Protein AF-A0A8T1WCH4-F1 (afdb_monomer)

Foldseek 3Di:
DDPPVCVCVPPDPVVVVVVVVVVVVCCVVQVDPVSVVVVVVVVVVVVVVVVVVVVVVVVVVVVVDDPPPPPDDDDDDDDDDDDDDDPDPPVPVPPPDD

Structure (mmCIF, N/CA/C/O backbone):
data_AF-A0A8T1WCH4-F1
#
_entry.id   AF-A0A8T1WCH4-F1
#
loop_
_atom_site.group_PDB
_atom_site.id
_atom_site.type_symbol
_atom_site.label_atom_id
_atom_site.label_alt_id
_atom_site.label_comp_id
_atom_site.label_asym_id
_atom_site.label_entity_id
_atom_site.label_seq_id
_atom_site.pdbx_PDB_ins_code
_atom_site.Cartn_x
_atom_site.Cartn_y
_atom_site.Cartn_z
_atom_site.occupancy
_atom_site.B_iso_or_equiv
_atom_site.auth_seq_id
_atom_site.auth_comp_id
_atom_site.auth_asym_id
_atom_site.auth_atom_id
_atom_site.pdbx_PDB_model_num
ATOM 1 N N . MET A 1 1 ? 7.063 -11.100 23.564 1.00 70.88 1 MET A N 1
ATOM 2 C CA . MET A 1 1 ? 5.727 -11.303 22.963 1.00 70.88 1 MET A CA 1
ATOM 3 C C . MET A 1 1 ? 4.962 -10.011 23.183 1.00 70.88 1 MET A C 1
ATOM 5 O O . MET A 1 1 ? 4.942 -9.569 24.322 1.00 70.88 1 MET A O 1
ATOM 9 N N . LEU A 1 2 ? 4.463 -9.354 22.131 1.00 78.69 2 LEU A N 1
ATOM 10 C CA . LEU A 1 2 ? 3.662 -8.133 22.291 1.00 78.69 2 LEU A CA 1
ATOM 11 C C . LEU A 1 2 ? 2.391 -8.482 23.072 1.00 78.69 2 LEU A C 1
ATOM 13 O O . LEU A 1 2 ? 1.704 -9.437 22.704 1.00 78.69 2 LEU A O 1
ATOM 17 N N . ASP A 1 3 ? 2.103 -7.747 24.145 1.00 86.44 3 ASP A N 1
ATOM 18 C CA . ASP A 1 3 ? 0.859 -7.927 24.888 1.00 86.44 3 ASP A CA 1
ATOM 19 C C . ASP A 1 3 ? -0.284 -7.254 24.128 1.00 86.44 3 ASP A C 1
ATOM 21 O O . ASP A 1 3 ? -0.522 -6.054 24.241 1.00 86.44 3 ASP A O 1
ATOM 25 N N . ILE A 1 4 ? -0.984 -8.050 23.322 1.00 79.56 4 ILE A N 1
ATOM 26 C CA . ILE A 1 4 ? -2.096 -7.590 22.483 1.00 79.56 4 ILE A CA 1
ATOM 27 C C . ILE A 1 4 ? -3.240 -7.033 23.343 1.00 79.56 4 ILE A C 1
ATOM 29 O O . ILE A 1 4 ? -3.983 -6.175 22.877 1.00 79.56 4 ILE A O 1
ATOM 33 N N . LYS A 1 5 ? -3.371 -7.476 24.601 1.00 80.50 5 LYS A N 1
ATOM 34 C CA . LYS A 1 5 ? -4.418 -6.986 25.506 1.00 80.50 5 LYS A CA 1
ATOM 35 C C . LYS A 1 5 ? -4.118 -5.595 26.055 1.00 80.50 5 LYS A C 1
ATOM 37 O O . LYS A 1 5 ? -5.055 -4.903 26.433 1.00 80.50 5 LYS A O 1
ATOM 42 N N . ALA A 1 6 ? -2.847 -5.200 26.084 1.00 85.00 6 ALA A N 1
ATOM 43 C CA . ALA A 1 6 ? -2.429 -3.879 26.530 1.00 85.00 6 ALA A CA 1
ATOM 44 C C . ALA A 1 6 ? -2.549 -2.808 25.428 1.00 85.00 6 ALA A C 1
ATOM 46 O O . ALA A 1 6 ? -2.543 -1.617 25.735 1.00 85.00 6 ALA A O 1
ATOM 47 N N . ILE A 1 7 ? -2.682 -3.201 24.156 1.00 80.50 7 ILE A N 1
ATOM 48 C CA . ILE A 1 7 ? -2.772 -2.259 23.033 1.00 80.50 7 ILE A CA 1
ATOM 49 C C . ILE A 1 7 ? -4.055 -1.426 23.149 1.00 80.50 7 ILE A C 1
ATOM 51 O O . ILE A 1 7 ? -5.160 -1.966 23.128 1.00 80.50 7 ILE A O 1
ATOM 55 N N . GLY A 1 8 ? -3.896 -0.105 23.250 1.00 79.62 8 GLY A N 1
ATOM 56 C CA . GLY A 1 8 ? -5.002 0.844 23.371 1.00 79.62 8 GLY A CA 1
ATOM 57 C C . GLY A 1 8 ? -5.558 0.996 24.788 1.00 79.62 8 GLY A C 1
ATOM 58 O O . GLY A 1 8 ? -6.630 1.571 24.953 1.00 79.62 8 GLY A O 1
ATOM 59 N N . SER A 1 9 ? -4.862 0.476 25.808 1.00 87.19 9 SER A N 1
ATOM 60 C CA . SER A 1 9 ? -5.234 0.664 27.227 1.00 87.19 9 SER A CA 1
ATOM 61 C C . SER A 1 9 ? -4.987 2.089 27.718 1.00 87.19 9 SER A C 1
ATOM 63 O O . SER A 1 9 ? -5.567 2.522 28.708 1.00 87.19 9 SER A O 1
ATOM 65 N N . ASP A 1 10 ? -4.088 2.783 27.037 1.00 91.62 10 ASP A N 1
ATOM 66 C CA . ASP A 1 10 ? -3.692 4.169 27.232 1.00 91.62 10 ASP A CA 1
ATOM 67 C C . ASP A 1 10 ? -4.636 5.166 26.544 1.00 91.62 10 ASP A C 1
ATOM 69 O O . ASP A 1 10 ? -4.546 6.362 26.806 1.00 91.62 10 ASP A O 1
ATOM 73 N N . LEU A 1 11 ? -5.563 4.682 25.711 1.00 89.75 11 LEU A N 1
ATOM 74 C CA . LEU A 1 11 ? -6.516 5.520 24.994 1.00 89.75 11 LEU A CA 1
ATOM 75 C C . LEU A 1 11 ? -7.728 5.851 25.863 1.00 89.75 11 LEU A C 1
ATOM 77 O O . LEU A 1 11 ? -8.330 4.993 26.516 1.00 89.75 11 LEU A O 1
ATOM 81 N N . THR A 1 12 ? -8.146 7.109 25.803 1.00 94.75 12 THR A N 1
ATOM 82 C CA . THR A 1 12 ? -9.447 7.526 26.315 1.00 94.75 12 THR A CA 1
ATOM 83 C C . THR A 1 12 ? -10.578 6.866 25.511 1.00 94.75 12 THR A C 1
ATOM 85 O O . THR A 1 12 ? -10.387 6.461 24.359 1.00 94.75 12 THR A O 1
ATOM 88 N N . PRO A 1 13 ? -11.803 6.782 26.066 1.00 93.88 13 PRO A N 1
ATOM 89 C CA . PRO A 1 13 ? -12.944 6.219 25.342 1.00 93.88 13 PRO A CA 1
ATOM 90 C C . PRO A 1 13 ? -13.196 6.884 23.982 1.00 93.88 13 PRO A C 1
ATOM 92 O O . PRO A 1 13 ? -13.501 6.200 23.011 1.00 93.88 13 PRO A O 1
ATOM 95 N N . LYS A 1 14 ? -13.001 8.205 23.895 1.00 94.62 14 LYS A N 1
ATOM 96 C CA . LYS A 1 14 ? -13.192 8.967 22.658 1.00 94.62 14 LYS A CA 1
ATOM 97 C C . LYS A 1 14 ? -12.159 8.600 21.588 1.00 94.62 14 LYS A C 1
ATOM 99 O O . LYS A 1 14 ? -12.529 8.354 20.446 1.00 94.62 14 LYS A O 1
ATOM 104 N N . GLU A 1 15 ? -10.885 8.509 21.962 1.00 94.19 15 GLU A N 1
ATOM 105 C CA . GLU A 1 15 ? -9.808 8.124 21.036 1.00 94.19 15 GLU A CA 1
ATOM 106 C C . GLU A 1 15 ? -9.992 6.693 20.523 1.00 94.19 15 GLU A C 1
ATOM 108 O O . GLU A 1 15 ? -9.677 6.387 19.372 1.00 94.19 15 GLU A O 1
ATOM 113 N N . LYS A 1 16 ? -10.551 5.808 21.356 1.00 92.69 16 LYS A N 1
ATOM 114 C CA . LYS A 1 16 ? -10.897 4.449 20.945 1.00 92.69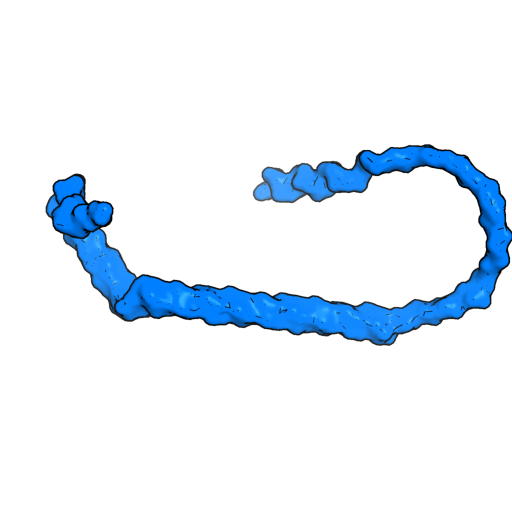 16 LYS A CA 1
ATOM 115 C C . LYS A 1 16 ? -11.999 4.438 19.884 1.00 92.69 16 LYS A C 1
ATOM 117 O O . LYS A 1 16 ? -11.863 3.716 18.900 1.00 92.69 16 LYS A O 1
ATOM 122 N N . ASP A 1 17 ? -13.053 5.231 20.056 1.00 93.75 17 ASP A N 1
ATOM 123 C CA . ASP A 1 17 ? -14.149 5.319 19.082 1.00 93.75 17 ASP A CA 1
ATOM 124 C C . ASP A 1 17 ? -13.685 5.916 17.742 1.00 93.75 17 ASP A C 1
ATOM 126 O O . ASP A 1 17 ? -14.036 5.402 16.675 1.00 93.75 17 ASP A O 1
ATOM 130 N N . GLU A 1 18 ? -12.839 6.948 17.783 1.00 94.12 18 GLU A N 1
ATOM 131 C CA . GLU A 1 18 ? -12.196 7.519 16.592 1.00 94.12 18 GLU A CA 1
ATOM 132 C C . GLU A 1 18 ? -11.327 6.466 15.884 1.00 94.12 18 GLU A C 1
ATOM 134 O O . GLU A 1 18 ? -11.518 6.197 14.698 1.00 94.12 18 GLU A O 1
ATOM 139 N N . THR A 1 19 ? -10.475 5.756 16.632 1.00 92.62 19 THR A N 1
ATOM 140 C CA . THR A 1 19 ? -9.629 4.675 16.093 1.00 92.62 19 THR A CA 1
ATOM 141 C C . THR A 1 19 ? -10.455 3.552 15.457 1.00 92.62 19 THR A C 1
ATOM 143 O O . THR A 1 19 ? -10.084 3.014 14.413 1.00 92.62 19 THR A O 1
ATOM 146 N N . MET A 1 20 ? -11.585 3.176 16.065 1.00 92.81 20 MET A N 1
ATOM 147 C CA . MET A 1 20 ? -12.476 2.152 15.512 1.00 92.81 20 MET A CA 1
ATOM 148 C C . MET A 1 20 ? -13.167 2.624 14.231 1.00 92.81 20 MET A C 1
ATOM 150 O O . MET A 1 20 ? -13.350 1.821 13.313 1.00 92.81 20 MET A O 1
ATOM 154 N N . THR A 1 21 ? -13.511 3.909 14.147 1.00 94.06 21 THR A N 1
ATOM 155 C CA . THR A 1 21 ? -14.087 4.523 12.942 1.00 94.06 21 THR A CA 1
ATOM 156 C C . THR A 1 21 ? -13.076 4.529 11.798 1.00 94.06 21 THR A C 1
ATOM 158 O O . THR A 1 21 ? -13.391 4.083 10.693 1.00 94.06 21 THR A O 1
ATOM 161 N N . ASP A 1 22 ? -11.838 4.934 12.077 1.00 91.81 22 ASP A N 1
ATOM 162 C CA . ASP A 1 22 ? -10.749 4.933 11.099 1.00 91.81 22 ASP A CA 1
ATOM 163 C C . ASP A 1 22 ? -10.423 3.518 10.615 1.00 91.81 22 ASP A C 1
ATOM 165 O O . ASP A 1 22 ? -10.230 3.280 9.418 1.00 91.81 22 ASP A O 1
ATOM 169 N N . LEU A 1 23 ? -10.409 2.547 11.533 1.00 90.81 23 LEU A N 1
ATOM 170 C CA . LEU A 1 23 ? -10.189 1.148 11.188 1.00 90.81 23 LEU A CA 1
ATOM 171 C C . LEU A 1 23 ? -11.320 0.608 10.308 1.00 90.81 23 LEU A C 1
ATOM 173 O O . LEU A 1 23 ? -11.045 -0.090 9.332 1.00 90.81 23 LEU A O 1
ATOM 177 N N . ALA A 1 24 ? -12.575 0.935 10.624 1.00 90.88 24 ALA A N 1
ATOM 178 C CA . ALA A 1 24 ? -13.725 0.528 9.825 1.00 90.88 24 ALA A CA 1
ATOM 179 C C . ALA A 1 24 ? -13.654 1.111 8.408 1.00 90.88 24 ALA A C 1
ATOM 181 O O . ALA A 1 24 ? -13.781 0.361 7.442 1.00 90.88 24 ALA A O 1
ATOM 182 N N . PHE A 1 25 ? -13.358 2.408 8.275 1.00 90.62 25 PHE A N 1
ATOM 183 C CA . PHE A 1 25 ? -13.145 3.049 6.977 1.00 90.62 25 PHE A CA 1
ATOM 184 C C . PHE A 1 25 ? -12.008 2.386 6.190 1.00 90.62 25 PHE A C 1
ATOM 186 O O . PHE A 1 25 ? -12.156 2.075 5.009 1.00 90.62 25 PHE A O 1
ATOM 193 N N . PHE A 1 26 ? -10.870 2.124 6.838 1.00 91.69 26 PHE A N 1
ATOM 194 C CA . PHE A 1 26 ? -9.727 1.496 6.182 1.00 91.69 26 PHE A CA 1
ATOM 195 C C . PHE A 1 26 ? -10.051 0.080 5.689 1.00 91.69 26 PHE A C 1
ATOM 197 O O . PHE A 1 26 ? -9.658 -0.306 4.584 1.00 91.69 26 PHE A O 1
ATOM 204 N N . LEU A 1 27 ? -10.755 -0.710 6.502 1.00 91.19 27 LEU A N 1
ATOM 205 C CA . LEU A 1 27 ? -11.169 -2.063 6.136 1.00 91.19 27 LEU A CA 1
ATOM 206 C C . LEU A 1 27 ? -12.239 -2.063 5.041 1.00 91.19 27 LEU A C 1
ATOM 208 O O . LEU A 1 27 ? -12.194 -2.941 4.187 1.00 91.19 27 LEU A O 1
ATOM 212 N N . ASP A 1 28 ? -13.136 -1.083 5.008 1.00 92.06 28 ASP A N 1
ATOM 213 C CA . ASP A 1 28 ? -14.102 -0.920 3.916 1.00 92.06 28 ASP A CA 1
ATOM 214 C C . ASP A 1 28 ? -13.401 -0.547 2.597 1.00 92.06 28 ASP A C 1
ATOM 216 O O . ASP A 1 28 ? -13.565 -1.215 1.575 1.00 92.06 28 ASP A O 1
ATOM 220 N N . ALA A 1 29 ? -12.512 0.449 2.635 1.00 88.44 29 ALA A N 1
ATOM 221 C CA . ALA A 1 29 ? -11.811 0.942 1.452 1.00 88.44 29 ALA A CA 1
ATOM 222 C C . ALA A 1 29 ? -10.796 -0.061 0.876 1.00 88.44 29 ALA A C 1
ATOM 224 O O . ALA A 1 29 ? -10.584 -0.119 -0.340 1.00 88.44 29 ALA A O 1
ATOM 225 N N . PHE A 1 30 ? -10.126 -0.833 1.737 1.00 86.81 30 PHE A N 1
ATOM 226 C CA . PHE A 1 30 ? -8.983 -1.653 1.329 1.00 86.81 30 PHE A CA 1
ATOM 227 C C . PHE A 1 30 ? -9.081 -3.139 1.694 1.00 86.81 30 PHE A C 1
ATOM 229 O O . PHE A 1 30 ? -8.200 -3.916 1.313 1.00 86.81 30 PHE A O 1
ATOM 236 N N . GLY A 1 31 ? -10.105 -3.564 2.434 1.00 90.62 31 GLY A N 1
ATOM 237 C CA . GLY A 1 31 ? -10.330 -4.945 2.882 1.00 90.62 31 GLY A CA 1
ATOM 238 C C . GLY A 1 31 ? -9.383 -5.408 3.993 1.00 90.62 31 GLY A C 1
ATOM 239 O O . GLY A 1 31 ? -9.798 -6.042 4.957 1.00 90.62 31 GLY A O 1
ATOM 240 N N . SER A 1 32 ? -8.081 -5.136 3.866 1.00 90.00 32 SER A N 1
ATOM 241 C CA . SER A 1 32 ? -7.082 -5.416 4.901 1.00 90.00 32 SER A CA 1
ATOM 242 C C . SER A 1 32 ? -5.756 -4.706 4.635 1.00 90.00 32 SER A C 1
ATOM 244 O O . SER A 1 32 ? -5.363 -4.470 3.491 1.00 90.00 32 SER A O 1
ATOM 246 N N . THR A 1 33 ? -4.956 -4.509 5.684 1.00 86.94 33 THR A N 1
ATOM 247 C CA . THR A 1 33 ? -3.575 -4.010 5.545 1.00 86.94 33 THR A CA 1
ATOM 248 C C . THR A 1 33 ? -2.699 -4.959 4.716 1.00 86.94 33 THR A C 1
ATOM 250 O O . THR A 1 33 ? -1.736 -4.532 4.078 1.00 86.94 33 THR A O 1
ATOM 253 N N . ARG A 1 34 ? -3.007 -6.267 4.707 1.00 87.56 34 ARG A N 1
ATOM 254 C CA . ARG A 1 34 ? -2.309 -7.246 3.857 1.00 87.56 34 ARG A CA 1
ATOM 255 C C . ARG A 1 34 ? -2.615 -7.003 2.379 1.00 87.56 34 ARG A C 1
ATOM 257 O O . ARG A 1 34 ? -1.685 -7.023 1.579 1.00 87.56 34 ARG A O 1
ATOM 264 N N . ALA A 1 35 ? -3.876 -6.750 2.034 1.00 89.56 35 ALA A N 1
ATOM 265 C CA . ALA A 1 35 ? -4.287 -6.439 0.668 1.00 89.56 35 ALA A CA 1
ATOM 266 C C . ALA A 1 35 ? -3.610 -5.157 0.158 1.00 89.56 35 ALA A C 1
ATOM 268 O O . ALA A 1 35 ? -3.055 -5.163 -0.940 1.00 89.56 35 ALA A O 1
ATOM 269 N N . VAL A 1 36 ? -3.536 -4.108 0.990 1.00 91.25 36 VAL A N 1
ATOM 270 C CA . VAL A 1 36 ? -2.782 -2.881 0.663 1.00 91.25 36 VAL A CA 1
ATOM 271 C C . VAL A 1 36 ? -1.311 -3.182 0.385 1.00 91.25 36 VAL A C 1
ATOM 273 O O . VAL A 1 36 ? -0.786 -2.768 -0.646 1.00 91.25 36 VAL A O 1
ATOM 276 N N . ARG A 1 37 ? -0.641 -3.947 1.260 1.00 94.19 37 ARG A N 1
ATOM 277 C CA . ARG A 1 37 ? 0.771 -4.320 1.060 1.00 94.19 37 ARG A CA 1
ATOM 278 C C . ARG A 1 37 ? 1.001 -5.082 -0.244 1.00 94.19 37 ARG A C 1
ATOM 280 O O . ARG A 1 37 ? 1.963 -4.782 -0.944 1.00 94.19 37 ARG A O 1
ATOM 287 N N . ILE A 1 38 ? 0.127 -6.029 -0.582 1.00 93.44 38 ILE A N 1
ATOM 288 C CA . ILE A 1 38 ? 0.216 -6.778 -1.845 1.00 93.44 38 ILE A CA 1
ATOM 289 C C . ILE A 1 38 ? 0.080 -5.821 -3.036 1.00 93.44 38 ILE A C 1
ATOM 291 O O . ILE A 1 38 ? 0.935 -5.825 -3.921 1.00 93.44 38 ILE A O 1
ATOM 295 N N . LYS A 1 39 ? -0.929 -4.941 -3.020 1.00 93.56 39 LYS A N 1
ATOM 296 C CA . LYS A 1 39 ? -1.165 -3.966 -4.094 1.00 93.56 39 LYS A CA 1
ATOM 297 C C . LYS A 1 39 ? 0.020 -3.014 -4.287 1.00 93.56 39 LYS A C 1
ATOM 299 O O . LYS A 1 39 ? 0.432 -2.773 -5.419 1.00 93.56 39 LYS A O 1
ATOM 304 N N . LEU A 1 40 ? 0.612 -2.518 -3.199 1.00 96.25 40 LEU A N 1
ATOM 305 C CA . LEU A 1 40 ? 1.807 -1.669 -3.260 1.00 96.25 40 LEU A CA 1
ATOM 306 C C . LEU A 1 40 ? 3.005 -2.409 -3.873 1.00 96.25 40 LEU A C 1
ATOM 308 O O . LEU A 1 40 ? 3.695 -1.860 -4.729 1.00 96.25 40 LEU A O 1
ATOM 312 N N . GLN A 1 41 ? 3.224 -3.673 -3.502 1.00 96.88 41 GLN A N 1
ATOM 313 C CA . GLN A 1 41 ? 4.292 -4.491 -4.088 1.00 96.88 41 GLN A CA 1
ATOM 314 C C . GLN A 1 41 ? 4.083 -4.742 -5.588 1.00 96.88 41 GLN A C 1
ATOM 316 O O . GLN A 1 41 ? 5.042 -4.783 -6.362 1.00 96.88 41 GLN A O 1
ATOM 321 N N . GLU A 1 42 ? 2.838 -4.926 -6.024 1.00 96.75 42 GLU A N 1
ATOM 322 C CA . GLU A 1 42 ? 2.500 -5.061 -7.443 1.00 96.75 42 GLU A CA 1
ATOM 323 C C . GLU A 1 42 ? 2.765 -3.766 -8.216 1.00 96.75 42 GLU A C 1
ATOM 325 O O . GLU A 1 42 ? 3.388 -3.801 -9.282 1.00 96.75 42 GLU A O 1
ATOM 330 N N . GLN A 1 43 ? 2.365 -2.621 -7.658 1.00 97.50 43 GLN A N 1
ATOM 331 C CA . GLN A 1 43 ? 2.633 -1.305 -8.240 1.00 97.50 43 GLN A CA 1
ATOM 332 C C . GLN A 1 43 ? 4.134 -1.023 -8.342 1.00 97.50 43 GLN A C 1
ATOM 334 O O . GLN A 1 43 ? 4.606 -0.606 -9.400 1.00 97.50 43 GLN A O 1
ATOM 339 N N . GLU A 1 44 ? 4.908 -1.329 -7.300 1.00 97.94 44 GLU A N 1
ATOM 340 C CA . GLU A 1 44 ? 6.365 -1.178 -7.300 1.00 97.94 44 GLU A CA 1
ATOM 341 C C . GLU A 1 44 ? 7.017 -1.994 -8.430 1.00 97.94 44 GLU A C 1
ATOM 343 O O . GLU A 1 44 ? 7.853 -1.490 -9.189 1.00 97.94 44 GLU A O 1
ATOM 348 N N . LYS A 1 45 ? 6.593 -3.254 -8.606 1.00 97.69 45 LYS A N 1
ATOM 349 C CA . LYS A 1 45 ? 7.037 -4.098 -9.728 1.00 97.69 45 LYS A CA 1
ATOM 350 C C . LYS A 1 45 ? 6.654 -3.483 -11.075 1.00 97.69 45 LYS A C 1
ATOM 352 O O . LYS A 1 45 ? 7.460 -3.521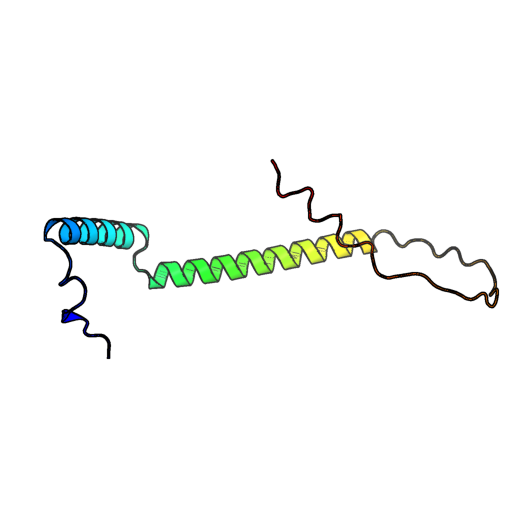 -12.007 1.00 97.69 45 LYS A O 1
ATOM 357 N N . GLY A 1 46 ? 5.451 -2.921 -11.185 1.00 97.56 46 GLY A N 1
ATOM 358 C CA . GLY A 1 46 ? 4.972 -2.217 -12.375 1.00 97.56 46 GLY A CA 1
ATOM 359 C C . GLY A 1 46 ? 5.857 -1.027 -12.747 1.00 97.56 46 GLY A C 1
ATOM 360 O O . GLY A 1 46 ? 6.336 -0.950 -13.880 1.00 97.56 46 GLY A O 1
ATOM 361 N N . ILE A 1 47 ? 6.158 -0.162 -11.778 1.00 98.00 47 ILE A N 1
ATOM 362 C CA . ILE A 1 47 ? 7.029 1.009 -11.950 1.00 98.00 47 ILE A CA 1
ATOM 363 C C . ILE A 1 47 ? 8.430 0.580 -12.392 1.00 98.00 47 ILE A C 1
ATOM 365 O O . ILE A 1 47 ? 8.957 1.101 -13.375 1.00 98.00 47 ILE A O 1
ATOM 369 N N . LYS A 1 48 ? 9.020 -0.428 -11.737 1.00 97.81 48 LYS A N 1
ATOM 370 C CA . LYS A 1 48 ? 10.342 -0.960 -12.111 1.00 97.81 48 LYS A CA 1
ATOM 371 C C . LYS A 1 48 ? 10.367 -1.476 -13.552 1.00 97.81 48 LYS A C 1
ATOM 373 O O . LYS A 1 48 ? 11.296 -1.177 -14.305 1.00 97.81 48 LYS A O 1
ATOM 378 N N . ARG A 1 49 ? 9.335 -2.224 -13.959 1.00 97.56 49 ARG A N 1
ATOM 379 C CA . ARG A 1 49 ? 9.188 -2.720 -15.338 1.00 97.56 49 ARG A CA 1
ATOM 380 C C . ARG A 1 49 ? 9.072 -1.577 -16.339 1.00 97.56 49 ARG A C 1
ATOM 382 O O . ARG A 1 49 ? 9.713 -1.632 -17.386 1.00 97.56 49 ARG A O 1
ATOM 389 N N . LEU A 1 50 ? 8.285 -0.552 -16.023 1.00 97.44 50 LEU A N 1
ATOM 390 C CA . LEU A 1 50 ? 8.137 0.616 -16.884 1.00 97.44 50 LEU A CA 1
ATOM 391 C C . LEU A 1 50 ? 9.463 1.376 -17.021 1.00 97.44 50 LEU A C 1
ATOM 393 O O . LEU A 1 50 ? 9.894 1.638 -18.140 1.00 97.44 50 LEU A O 1
ATOM 397 N N . GLY A 1 51 ? 10.166 1.625 -15.914 1.00 97.38 51 GLY A N 1
ATOM 398 C CA . GLY A 1 51 ? 11.482 2.267 -15.929 1.00 97.38 51 GLY A CA 1
ATOM 399 C C . GLY A 1 51 ? 12.516 1.499 -16.761 1.00 97.38 51 GLY A C 1
ATOM 400 O O . GLY A 1 51 ? 13.298 2.103 -17.493 1.00 97.38 51 GLY A O 1
ATOM 401 N N . ASN A 1 52 ? 12.490 0.162 -16.723 1.00 96.75 52 ASN A N 1
ATOM 402 C CA . ASN A 1 52 ? 13.328 -0.671 -17.594 1.00 96.75 52 ASN A CA 1
ATOM 403 C C . ASN A 1 52 ? 12.996 -0.479 -19.080 1.00 96.75 52 ASN A C 1
ATOM 405 O O . ASN A 1 52 ? 13.913 -0.331 -19.888 1.00 96.75 52 ASN A O 1
ATOM 409 N N . LYS A 1 53 ? 11.706 -0.447 -19.440 1.00 96.75 53 LYS A N 1
ATOM 410 C CA . LYS A 1 53 ? 11.269 -0.226 -20.827 1.00 96.75 53 LYS A CA 1
ATOM 411 C C . LYS A 1 53 ? 11.697 1.144 -21.342 1.00 96.75 53 LYS A C 1
ATOM 413 O O . LYS A 1 53 ? 12.237 1.228 -22.438 1.00 96.75 53 LYS A O 1
ATOM 418 N N . VAL A 1 54 ? 11.519 2.195 -20.541 1.00 96.50 54 VAL A N 1
ATOM 419 C CA . VAL A 1 54 ? 11.950 3.554 -20.903 1.00 96.50 54 VAL A CA 1
ATOM 420 C C . VAL A 1 54 ? 13.457 3.587 -21.161 1.00 96.50 54 VAL A C 1
ATOM 422 O O . VAL A 1 54 ? 13.883 4.029 -22.224 1.00 96.50 54 VAL A O 1
ATOM 425 N N . ARG A 1 55 ? 14.272 3.025 -20.258 1.00 95.44 55 ARG A N 1
ATOM 426 C CA . ARG A 1 55 ? 15.729 2.934 -20.461 1.00 95.44 55 ARG A CA 1
ATOM 427 C C . ARG A 1 55 ? 16.111 2.167 -21.725 1.00 95.44 55 ARG A C 1
ATOM 429 O O . ARG A 1 55 ? 17.069 2.537 -22.395 1.00 95.44 55 ARG A O 1
ATOM 436 N N . GLN A 1 56 ? 15.400 1.087 -22.037 1.00 94.44 56 GLN A N 1
ATOM 437 C CA . GLN A 1 56 ? 15.645 0.317 -23.252 1.00 94.44 56 GLN A CA 1
ATOM 438 C C . GLN A 1 56 ? 15.338 1.136 -24.510 1.00 94.44 56 GLN A C 1
ATOM 440 O O . GLN A 1 56 ? 16.131 1.104 -25.446 1.00 94.44 56 GLN A O 1
ATOM 445 N N . LEU A 1 57 ? 14.225 1.873 -24.524 1.00 94.62 57 LEU A N 1
ATOM 446 C CA . LEU A 1 57 ? 13.844 2.727 -25.650 1.00 94.62 57 LEU A CA 1
ATOM 447 C C . LEU A 1 57 ? 14.849 3.861 -25.868 1.00 94.62 57 LEU A C 1
ATOM 449 O O . LEU A 1 57 ? 15.281 4.058 -27.000 1.00 94.62 57 LEU A O 1
ATOM 453 N N . LEU A 1 58 ? 15.287 4.532 -24.799 1.00 93.00 58 LEU A N 1
ATOM 454 C CA . LEU A 1 58 ? 16.320 5.573 -24.881 1.00 93.00 58 LEU A CA 1
ATOM 455 C C . LEU A 1 58 ? 17.619 5.020 -25.492 1.00 93.00 58 LEU A C 1
ATOM 457 O O . LEU A 1 58 ? 18.104 5.535 -26.492 1.00 93.00 58 LEU A O 1
ATOM 461 N N . ARG A 1 59 ? 18.098 3.862 -25.011 1.00 91.00 59 ARG A N 1
ATOM 462 C CA . ARG A 1 59 ? 19.285 3.193 -25.583 1.00 91.00 59 ARG A CA 1
ATOM 463 C C . ARG A 1 59 ? 19.117 2.786 -27.050 1.00 91.00 59 ARG A C 1
ATOM 465 O O . ARG A 1 59 ? 20.110 2.617 -27.750 1.00 91.00 59 ARG A O 1
ATOM 472 N N . GLN A 1 60 ? 17.894 2.523 -27.511 1.00 83.75 60 GLN A N 1
ATOM 473 C CA . GLN A 1 60 ? 17.628 2.199 -28.916 1.00 83.75 60 GLN A CA 1
ATOM 474 C C . GLN A 1 60 ? 17.610 3.447 -29.801 1.00 83.75 60 GLN A C 1
ATOM 476 O O . GLN A 1 60 ? 17.987 3.347 -30.967 1.00 83.75 60 GLN A O 1
ATOM 481 N N . GLN A 1 61 ? 17.200 4.597 -29.263 1.00 78.31 61 GLN A N 1
ATOM 482 C CA . GLN A 1 61 ? 17.310 5.882 -29.951 1.00 78.31 61 GLN A CA 1
ATOM 483 C C . GLN A 1 61 ? 18.779 6.283 -30.114 1.00 78.31 61 GLN A C 1
ATOM 485 O O . GLN A 1 61 ? 19.180 6.590 -31.232 1.00 78.31 61 GLN A O 1
ATOM 490 N N . ASP A 1 62 ? 19.597 6.132 -29.068 1.00 75.12 62 ASP A N 1
ATOM 491 C CA . ASP A 1 62 ? 21.041 6.412 -29.131 1.00 75.12 62 ASP A CA 1
ATOM 492 C C . ASP A 1 62 ? 21.759 5.545 -30.181 1.00 75.12 62 ASP A C 1
ATOM 494 O O . ASP A 1 62 ? 22.646 6.004 -30.889 1.00 75.12 62 ASP A O 1
ATOM 498 N N . LYS A 1 63 ? 21.346 4.279 -30.337 1.00 65.94 63 LYS A N 1
ATOM 499 C CA . LYS A 1 63 ? 21.939 3.343 -31.312 1.00 65.94 63 LYS A CA 1
ATOM 500 C C . LYS A 1 63 ? 21.472 3.543 -32.755 1.00 65.94 63 LYS A C 1
ATOM 502 O O . LYS A 1 63 ? 22.096 2.994 -33.659 1.00 65.94 63 LYS A O 1
ATOM 507 N N . ARG A 1 64 ? 20.362 4.253 -32.987 1.00 60.41 64 ARG A N 1
ATOM 508 C CA . ARG A 1 64 ? 19.858 4.538 -34.345 1.00 60.41 64 ARG A CA 1
ATOM 509 C C . ARG A 1 64 ? 20.589 5.693 -35.028 1.00 60.41 64 ARG A C 1
ATOM 511 O O . ARG A 1 64 ? 20.402 5.866 -36.227 1.00 60.41 64 ARG A O 1
ATOM 518 N N . PHE A 1 65 ? 21.452 6.402 -34.304 1.00 52.38 65 PHE A N 1
ATOM 519 C CA . PHE A 1 65 ? 22.425 7.331 -34.864 1.00 52.38 65 PHE A CA 1
ATOM 520 C C 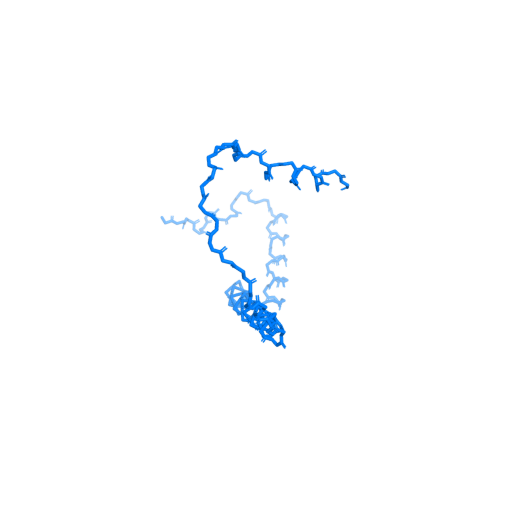. PHE A 1 65 ? 23.833 6.763 -34.645 1.00 52.38 65 PHE A C 1
ATOM 522 O O . PHE A 1 65 ? 24.490 7.121 -33.669 1.00 52.38 65 PHE A O 1
ATOM 529 N N . PRO A 1 66 ? 24.318 5.846 -35.505 1.00 53.69 66 PRO A N 1
ATOM 530 C CA . PRO A 1 66 ? 25.747 5.602 -35.560 1.00 53.69 66 PRO A CA 1
ATOM 531 C C . PRO A 1 66 ? 26.412 6.926 -35.944 1.00 53.69 66 PRO A C 1
ATOM 533 O O . PRO A 1 66 ? 26.200 7.428 -37.045 1.00 53.69 66 PRO A O 1
ATOM 536 N N . GLN A 1 67 ? 27.174 7.511 -35.020 1.00 52.69 67 GLN A N 1
ATOM 537 C CA . GLN A 1 67 ? 28.196 8.482 -35.386 1.00 52.69 67 GLN A CA 1
ATOM 538 C C . GLN A 1 67 ? 29.113 7.763 -36.369 1.00 52.69 67 GLN A C 1
ATOM 540 O O . GLN A 1 67 ? 29.772 6.787 -36.006 1.00 52.69 67 GLN A O 1
ATOM 545 N N . GLU A 1 68 ? 29.064 8.181 -37.631 1.00 49.75 68 GLU A N 1
ATOM 546 C CA . GLU A 1 68 ? 30.014 7.743 -38.636 1.00 49.75 68 GLU A CA 1
ATOM 547 C C . GLU A 1 68 ? 31.417 8.014 -38.090 1.00 49.75 68 GLU A C 1
ATOM 549 O O . GLU A 1 68 ? 31.774 9.143 -37.755 1.00 49.75 68 GLU A O 1
ATOM 554 N N . GLU A 1 69 ? 32.179 6.937 -37.920 1.00 50.84 69 GLU A N 1
ATOM 555 C CA . GLU A 1 69 ? 33.596 6.986 -37.613 1.00 50.84 69 GLU A CA 1
ATOM 556 C C . GLU A 1 69 ? 34.306 7.746 -38.740 1.00 50.84 69 GLU A C 1
ATOM 558 O O . GLU A 1 69 ? 34.634 7.170 -39.781 1.00 50.84 69 GLU A O 1
ATOM 563 N N . GLU A 1 70 ? 34.590 9.031 -38.536 1.00 46.53 70 GLU A N 1
ATOM 564 C CA . GLU A 1 70 ? 35.588 9.731 -39.339 1.00 46.53 70 GLU A CA 1
ATOM 565 C C . GLU A 1 70 ? 36.976 9.225 -38.919 1.00 46.53 70 GLU A C 1
ATOM 567 O O . GLU A 1 70 ? 37.675 9.772 -38.067 1.00 46.53 70 GLU A O 1
ATOM 572 N N . LYS A 1 71 ? 37.355 8.088 -39.507 1.00 53.66 71 LYS A N 1
ATOM 573 C CA . LYS A 1 71 ? 38.720 7.568 -39.518 1.00 53.66 71 LYS A CA 1
ATOM 574 C C . LYS A 1 71 ? 39.610 8.519 -40.303 1.00 53.66 71 LYS A C 1
ATOM 576 O O . LYS A 1 71 ? 39.747 8.314 -41.497 1.00 53.66 71 LYS A O 1
ATOM 581 N N . ASN A 1 72 ? 40.241 9.485 -39.646 1.00 50.72 72 ASN A N 1
ATOM 582 C CA . ASN A 1 72 ? 41.548 10.061 -39.991 1.00 50.72 72 ASN A CA 1
ATOM 583 C C . ASN A 1 72 ? 42.016 10.811 -38.723 1.00 50.72 72 ASN A C 1
ATOM 585 O O . ASN A 1 72 ? 41.264 11.609 -38.188 1.00 50.72 72 ASN A O 1
ATOM 589 N N . HIS A 1 73 ? 43.118 10.462 -38.052 1.00 45.59 73 HIS A N 1
ATOM 590 C CA . HIS A 1 73 ? 44.437 11.118 -38.139 1.00 45.59 73 HIS A CA 1
ATOM 591 C C . HIS A 1 73 ? 45.389 10.484 -37.071 1.00 45.59 73 HIS A C 1
ATOM 593 O O . HIS A 1 73 ? 44.903 9.863 -36.125 1.00 45.59 73 HIS A O 1
ATOM 599 N N . PRO A 1 74 ? 46.731 10.574 -37.223 1.00 44.56 74 PRO A N 1
ATOM 600 C CA . PRO A 1 74 ? 47.732 9.644 -36.663 1.00 44.56 74 PRO A CA 1
ATOM 601 C C . PRO A 1 74 ? 48.171 9.962 -35.210 1.00 44.56 74 PRO A C 1
ATOM 603 O O . PRO A 1 74 ? 47.784 10.997 -34.667 1.00 44.56 74 PRO A O 1
ATOM 606 N N . PRO A 1 75 ? 48.977 9.096 -34.544 1.00 48.78 75 PRO A N 1
ATOM 607 C CA . PRO A 1 75 ? 49.211 9.191 -33.108 1.00 48.78 75 PRO A CA 1
ATOM 608 C C . PRO A 1 75 ? 50.264 10.258 -32.798 1.00 48.78 75 PRO A C 1
ATOM 610 O O . PRO A 1 75 ? 51.444 10.085 -33.101 1.00 48.78 75 PRO A O 1
ATOM 613 N N . THR A 1 76 ? 49.868 11.345 -32.137 1.00 40.47 76 THR A N 1
ATOM 614 C CA . THR A 1 76 ? 50.828 12.268 -31.521 1.00 40.47 76 THR A CA 1
ATOM 615 C C . THR A 1 76 ? 51.050 11.882 -30.065 1.00 40.47 76 THR A C 1
ATOM 617 O O . THR A 1 76 ? 50.190 12.010 -29.198 1.00 40.47 76 THR A O 1
ATOM 620 N N . THR A 1 77 ? 52.256 11.394 -29.805 1.00 42.44 77 THR A N 1
ATOM 621 C CA . THR A 1 77 ? 52.827 11.172 -28.481 1.00 42.44 77 THR A CA 1
ATOM 622 C C . THR A 1 77 ? 52.907 12.454 -27.644 1.00 42.44 77 THR A C 1
ATOM 624 O O . THR A 1 77 ? 53.529 13.424 -28.062 1.00 42.44 77 THR A O 1
ATOM 627 N N . ARG A 1 78 ? 52.436 12.332 -26.393 1.00 41.84 78 ARG A N 1
ATOM 628 C CA . ARG A 1 78 ? 53.073 12.812 -25.148 1.0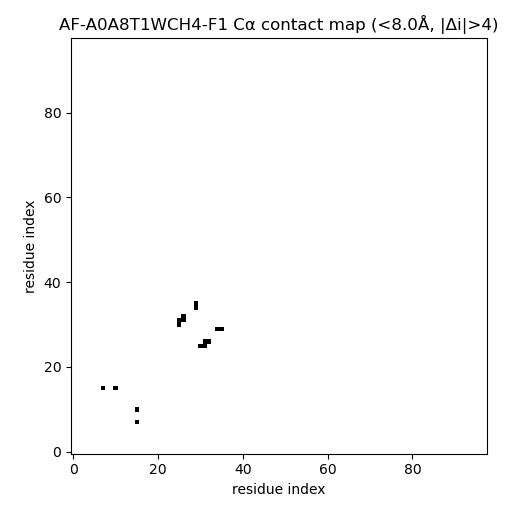0 41.84 78 ARG A CA 1
ATOM 629 C C . ARG A 1 78 ? 53.129 14.333 -24.898 1.00 41.84 78 ARG A C 1
ATOM 631 O O . ARG A 1 78 ? 54.064 14.994 -25.323 1.00 41.84 78 ARG A O 1
ATOM 638 N N . SER A 1 79 ? 52.260 14.817 -23.997 1.00 36.41 79 SER A N 1
ATOM 639 C CA . SER A 1 79 ? 52.621 15.850 -23.003 1.00 36.41 79 SER A CA 1
ATOM 640 C C . SER A 1 79 ? 51.654 15.898 -21.802 1.00 36.41 79 SER A C 1
ATOM 642 O O . SER A 1 79 ? 50.634 16.568 -21.827 1.00 36.41 79 SER A O 1
ATOM 644 N N . SER A 1 80 ? 51.986 15.146 -20.749 1.00 44.41 80 SER A N 1
ATOM 645 C CA . SER A 1 80 ? 52.295 15.671 -19.406 1.00 44.41 80 SER A CA 1
ATOM 646 C C . SER A 1 80 ? 51.479 16.860 -18.830 1.00 44.41 80 SER A C 1
ATOM 648 O O . SER A 1 80 ? 51.763 18.008 -19.160 1.00 44.41 80 SER A O 1
ATOM 650 N N . ASN A 1 81 ? 50.662 16.542 -17.808 1.00 43.28 81 ASN A N 1
ATOM 651 C CA . ASN A 1 81 ? 50.469 17.225 -1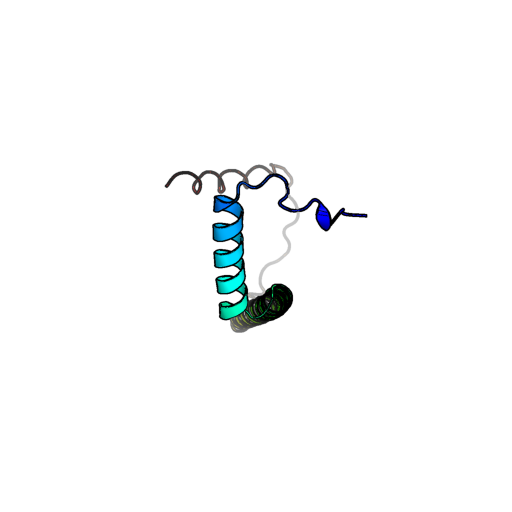6.501 1.00 43.28 81 ASN A CA 1
ATOM 652 C C . ASN A 1 81 ? 49.131 17.927 -16.151 1.00 43.28 81 ASN A C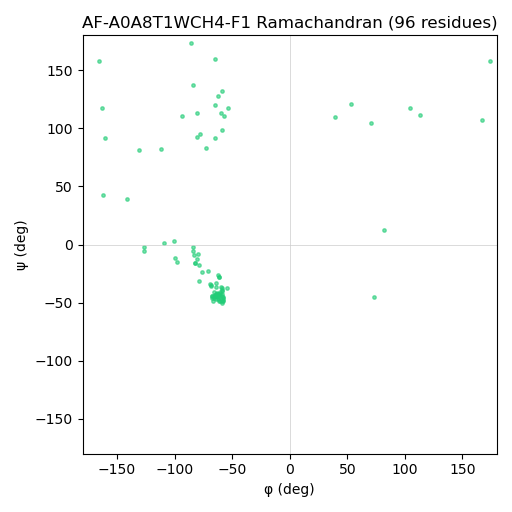 1
ATOM 654 O O . ASN A 1 81 ? 48.850 19.029 -16.597 1.00 43.28 81 ASN A O 1
ATOM 658 N N . HIS A 1 82 ? 48.448 17.292 -15.179 1.00 44.25 82 HIS A N 1
ATOM 659 C CA . HIS A 1 82 ? 47.783 17.812 -13.963 1.00 44.25 82 HIS A CA 1
ATOM 660 C C . HIS A 1 82 ? 46.742 18.950 -14.027 1.00 44.25 82 HIS A C 1
ATOM 662 O O . HIS A 1 82 ? 47.112 20.096 -14.263 1.00 44.25 82 HIS A O 1
ATOM 668 N N . LYS A 1 83 ? 45.512 18.652 -13.554 1.00 48.50 83 LYS A N 1
ATOM 669 C CA . LYS A 1 83 ? 44.780 19.287 -12.414 1.00 48.50 83 LYS A CA 1
ATOM 670 C C . LYS A 1 83 ? 43.299 18.853 -12.440 1.00 48.50 83 LYS A C 1
ATOM 672 O O . LYS A 1 83 ? 42.656 18.985 -13.468 1.00 48.50 83 LYS A O 1
ATOM 677 N N . THR A 1 84 ? 42.875 17.987 -11.515 1.00 43.25 84 THR A N 1
ATOM 678 C CA . THR A 1 84 ? 42.206 18.214 -10.203 1.00 43.25 84 THR A CA 1
ATOM 679 C C . THR A 1 84 ? 40.721 17.876 -10.304 1.00 43.25 84 THR A C 1
ATOM 681 O O . THR A 1 84 ? 39.987 18.452 -11.095 1.00 43.25 84 THR A O 1
ATOM 684 N N . ALA A 1 85 ? 40.321 16.876 -9.521 1.00 52.41 85 ALA A N 1
ATOM 685 C CA . ALA A 1 85 ? 38.949 16.443 -9.331 1.00 52.41 85 ALA A CA 1
ATOM 686 C C . ALA A 1 85 ? 38.287 17.385 -8.322 1.00 52.41 85 ALA A C 1
ATOM 688 O O . ALA A 1 85 ? 38.451 17.184 -7.127 1.00 52.41 85 ALA A O 1
ATOM 689 N N . GLU A 1 86 ? 37.628 18.441 -8.797 1.00 54.38 86 GLU A N 1
ATOM 690 C CA . GLU A 1 86 ? 36.968 19.420 -7.919 1.00 54.38 86 GLU A CA 1
ATOM 691 C C . GLU A 1 86 ? 35.929 20.265 -8.683 1.00 54.38 86 GLU A C 1
ATOM 693 O O . GLU A 1 86 ? 35.868 21.473 -8.521 1.00 54.38 86 GLU A O 1
ATOM 698 N N . ASP A 1 87 ? 35.125 19.647 -9.560 1.00 49.03 87 ASP A N 1
ATOM 699 C CA . ASP A 1 87 ? 34.123 20.390 -10.354 1.00 49.03 87 ASP A CA 1
ATOM 700 C C . ASP A 1 87 ? 32.792 19.634 -10.521 1.00 49.03 87 ASP A C 1
ATOM 702 O O . ASP A 1 87 ? 32.199 19.577 -11.596 1.00 49.03 87 ASP A O 1
ATOM 706 N N . VAL A 1 88 ? 32.338 18.957 -9.457 1.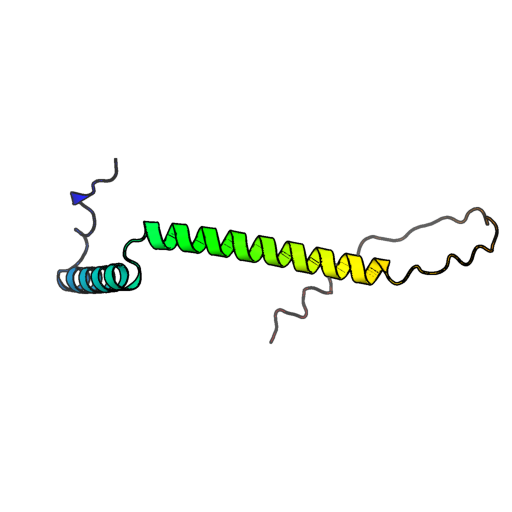00 54.78 88 VAL A N 1
ATOM 707 C CA . VAL A 1 88 ? 31.026 18.271 -9.455 1.00 54.78 88 VAL A CA 1
ATOM 708 C C . VAL A 1 88 ? 30.139 18.686 -8.273 1.00 54.78 88 VAL A C 1
ATOM 710 O O . VAL A 1 88 ? 28.991 18.260 -8.211 1.00 54.78 88 VAL A O 1
ATOM 713 N N . ASP A 1 89 ? 30.603 19.547 -7.361 1.00 51.78 89 ASP A N 1
ATOM 714 C CA . ASP A 1 89 ? 29.830 19.869 -6.146 1.00 51.78 89 ASP A CA 1
ATOM 715 C C . ASP A 1 89 ? 29.006 21.171 -6.234 1.00 51.78 89 ASP A C 1
ATOM 717 O O . ASP A 1 89 ? 28.057 21.349 -5.479 1.00 51.78 89 ASP A O 1
ATOM 721 N N . GLU A 1 90 ? 29.252 22.059 -7.206 1.00 53.88 90 GLU A N 1
ATOM 722 C CA . GLU A 1 90 ? 28.491 23.324 -7.310 1.00 53.88 90 GLU A CA 1
ATOM 723 C C . GLU A 1 90 ? 2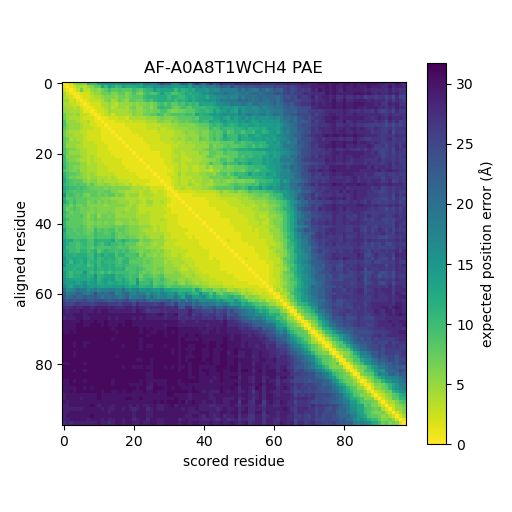7.107 23.187 -7.974 1.00 53.88 90 GLU A C 1
ATOM 725 O O . GLU A 1 90 ? 26.274 24.090 -7.885 1.00 53.88 90 GLU A O 1
ATOM 730 N N . THR A 1 91 ? 26.794 22.057 -8.616 1.00 53.22 91 THR A N 1
ATOM 731 C CA . THR A 1 91 ? 25.502 21.888 -9.313 1.00 53.22 91 THR A CA 1
ATOM 732 C C . THR A 1 91 ? 24.347 21.436 -8.413 1.00 53.22 91 THR A C 1
ATOM 734 O O . THR A 1 91 ? 23.206 21.412 -8.877 1.00 53.22 91 THR A O 1
ATOM 737 N N . MET A 1 92 ? 24.592 21.126 -7.134 1.00 52.47 92 MET A N 1
ATOM 738 C CA . MET A 1 92 ? 23.558 20.631 -6.205 1.00 52.47 92 MET A CA 1
ATOM 739 C C . MET A 1 92 ? 22.985 21.703 -5.258 1.00 52.47 92 MET A C 1
ATOM 741 O O . MET A 1 92 ? 21.929 21.483 -4.670 1.00 52.47 92 MET A O 1
ATOM 745 N N . GLU A 1 93 ? 23.596 22.887 -5.163 1.00 54.41 93 GLU A N 1
ATOM 746 C CA . GLU A 1 93 ? 23.123 23.986 -4.295 1.00 54.41 93 GLU A CA 1
ATOM 747 C C . GLU A 1 93 ? 21.989 24.824 -4.929 1.00 54.41 93 GLU A C 1
ATOM 749 O O . GLU A 1 93 ? 21.254 25.527 -4.239 1.00 54.41 93 GLU A O 1
ATOM 754 N N . THR A 1 94 ? 21.770 24.731 -6.246 1.00 57.62 94 THR A N 1
ATOM 755 C CA . THR A 1 94 ? 20.791 25.587 -6.957 1.00 57.62 94 THR A CA 1
ATOM 756 C C . THR A 1 94 ? 19.339 25.094 -6.911 1.00 57.62 94 THR A C 1
ATOM 758 O O . THR A 1 94 ? 18.448 25.791 -7.390 1.00 57.62 94 THR A O 1
ATOM 761 N N . TRP A 1 95 ? 19.062 23.938 -6.295 1.00 53.12 95 TRP A N 1
ATOM 762 C CA . TRP A 1 95 ? 17.710 23.351 -6.229 1.00 53.12 95 TRP A CA 1
ATOM 763 C C . TRP A 1 95 ? 17.056 23.398 -4.839 1.00 53.12 95 TRP A C 1
ATOM 765 O O . TRP A 1 95 ? 15.928 22.935 -4.689 1.00 53.12 95 TRP A O 1
ATOM 775 N N . ILE A 1 96 ? 17.723 23.963 -3.825 1.00 57.41 96 ILE A N 1
ATOM 776 C CA . ILE A 1 96 ? 17.209 24.019 -2.439 1.00 57.41 96 ILE A CA 1
ATOM 777 C C . ILE A 1 96 ? 16.605 25.398 -2.085 1.00 57.41 96 ILE A C 1
ATOM 779 O O . ILE A 1 96 ? 16.131 25.606 -0.974 1.00 57.41 96 ILE A O 1
ATOM 783 N N . SER A 1 97 ? 16.537 26.347 -3.024 1.00 50.41 97 SER A N 1
ATOM 784 C CA . SER A 1 97 ? 15.867 27.642 -2.805 1.00 50.41 97 SER A CA 1
ATOM 785 C C . SER A 1 97 ? 14.897 27.997 -3.936 1.00 50.41 97 SER A C 1
ATOM 787 O O . SER A 1 97 ? 15.222 28.772 -4.835 1.00 50.41 97 SER A O 1
ATOM 789 N N . SER A 1 98 ? 13.688 27.437 -3.897 1.00 47.19 98 SER A N 1
ATOM 790 C CA . SER A 1 98 ? 12.478 27.996 -4.526 1.00 47.19 98 SER A CA 1
ATOM 791 C C . SER A 1 98 ? 11.237 27.539 -3.776 1.00 47.19 98 SER A C 1
ATOM 793 O O . SER A 1 98 ? 11.193 26.348 -3.400 1.00 47.19 98 SER A O 1
#

Radius of gyration: 29.64 Å; Cα contacts (8 Å, |Δi|>4): 8; chains: 1; bounding box: 67×39×67 Å

Secondary structure (DSSP, 8-state):
---TTTTTTTS-HHHHHHHHHHHHHHHHHHS-HHHHHHHHHHHHHHHHHHHHHHHHHHHHHHHTS-------------------S--SSTTSGGGS--

Organism: NCBI:txid221518

Solvent-accessible surface area (backbone atoms only — not comparable to full-atom values): 6476 Å² total; per-residue (Å²): 130,86,62,72,85,58,64,69,70,88,50,53,75,65,57,48,53,52,51,51,49,53,50,49,51,49,37,70,77,47,68,36,75,65,52,48,52,52,52,52,53,52,49,52,53,48,51,54,52,49,54,51,51,51,54,52,52,52,56,51,56,60,63,72,57,72,77,78,80,77,87,76,83,82,91,79,82,87,83,90,83,90,86,80,95,81,85,78,72,79,78,69,69,76,77,81,77,129

pLDDT: mean 75.98, std 20.66, range [36.41, 98.0]

Sequence (98 aa):
MLDIKAIGSDLTPKEKDETMTDLAFFLDAFGSTRAVRIKLQEQEKGIKRLGNKVRQLLRQQDKRFPQEEEKNHPPTTRSSNHKTAEDVDETMETWISS

Mean pred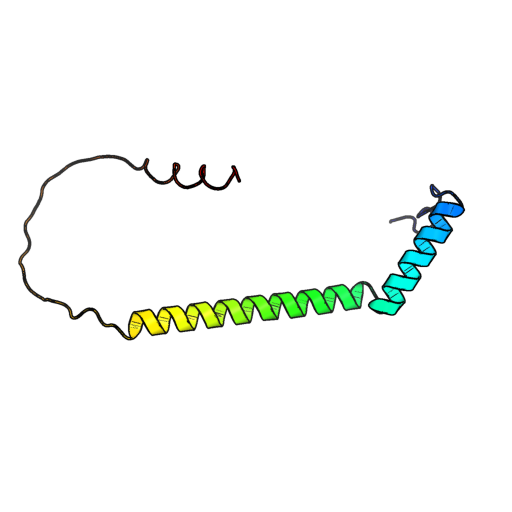icted aligned error: 17.56 Å